Protein AF-V6L4X1-F1 (afdb_monomer_lite)

Foldseek 3Di:
DDDDDQDDLVQLVVLLVQLVVLCVVLVVVLVCLVVCVVVQQDDPNHGDPVVVVSNVVSVVSNVVSNVSSVSSVVSVVVPD

Sequence (80 aa):
MFRPRPLTRRVSWFLIAFGVWSWFIWITFVRNLVRDASGLAFEDGEPTAYFWVHLVLAVVSFVLGTAIGVVGLRGLRGRD

Structure (mmCIF, N/CA/C/O backbone):
data_AF-V6L4X1-F1
#
_entry.id   AF-V6L4X1-F1
#
loop_
_atom_site.group_PDB
_atom_site.id
_atom_site.type_symbol
_atom_site.label_atom_id
_atom_site.label_alt_id
_atom_site.label_comp_id
_atom_site.label_asym_id
_atom_site.label_entity_id
_atom_site.label_seq_id
_atom_site.pdbx_PDB_ins_code
_atom_site.Cartn_x
_atom_site.Cartn_y
_atom_site.Cartn_z
_atom_site.occupancy
_atom_site.B_iso_or_equiv
_atom_site.auth_seq_id
_atom_site.auth_comp_id
_atom_site.auth_asym_id
_atom_site.auth_atom_id
_atom_site.pdbx_PDB_model_num
ATOM 1 N N . MET A 1 1 ? -10.408 -20.880 29.066 1.00 71.44 1 MET A N 1
ATOM 2 C CA . MET A 1 1 ? -11.155 -20.121 28.038 1.00 71.44 1 MET A CA 1
ATOM 3 C C . MET A 1 1 ? -10.646 -18.679 28.030 1.00 71.44 1 MET A C 1
ATOM 5 O O . MET A 1 1 ? -11.021 -17.912 28.904 1.00 71.44 1 MET A O 1
ATOM 9 N N . PHE A 1 2 ? -9.730 -18.317 27.125 1.00 65.31 2 PHE A N 1
ATOM 10 C CA . PHE A 1 2 ? -9.249 -16.933 26.990 1.00 65.31 2 PHE A CA 1
ATOM 11 C C . PHE A 1 2 ? -10.197 -16.162 26.066 1.00 65.31 2 PHE A C 1
ATOM 13 O O . PHE A 1 2 ? -10.285 -16.472 24.881 1.00 65.31 2 PHE A O 1
ATOM 20 N N . ARG A 1 3 ? -10.915 -15.165 26.595 1.00 73.94 3 ARG A N 1
ATOM 21 C CA . ARG A 1 3 ? -11.679 -14.217 25.773 1.00 73.94 3 ARG A CA 1
ATOM 22 C C . ARG A 1 3 ? -10.727 -13.081 25.375 1.00 73.94 3 ARG A C 1
ATOM 24 O O . ARG A 1 3 ? -10.230 -12.397 26.273 1.00 73.94 3 ARG A O 1
ATOM 31 N N . PRO A 1 4 ? -10.415 -12.880 24.085 1.00 72.19 4 PRO A N 1
ATOM 32 C CA . PRO A 1 4 ? -9.538 -11.790 23.678 1.00 72.19 4 PRO A CA 1
ATOM 33 C C . PRO A 1 4 ? -10.161 -10.443 24.058 1.00 72.19 4 PRO A C 1
ATOM 35 O O . PRO A 1 4 ? -11.373 -10.248 23.938 1.00 72.19 4 PRO A O 1
ATO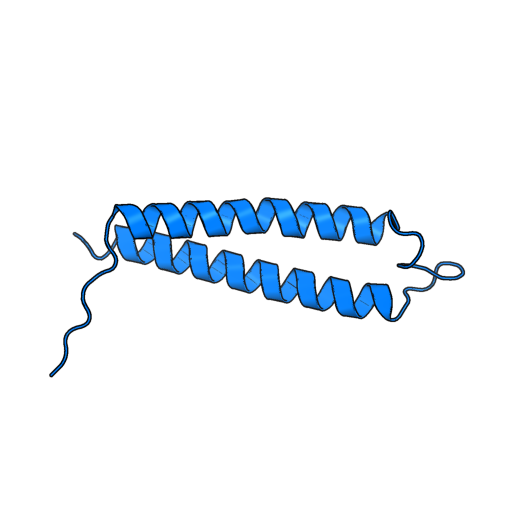M 38 N N . ARG A 1 5 ? -9.332 -9.509 24.537 1.00 79.56 5 ARG A N 1
ATOM 39 C CA . ARG A 1 5 ? -9.791 -8.147 24.826 1.00 79.56 5 ARG A CA 1
ATOM 40 C C . ARG A 1 5 ? -10.143 -7.448 23.506 1.00 79.56 5 ARG A C 1
ATOM 42 O O . ARG A 1 5 ? -9.317 -7.472 22.593 1.00 79.56 5 ARG A O 1
ATOM 49 N N . PRO A 1 6 ? -11.314 -6.803 23.390 1.00 82.62 6 PRO A N 1
ATOM 50 C CA . PRO A 1 6 ? -11.658 -6.052 22.188 1.00 82.62 6 PRO A CA 1
ATOM 51 C C . PRO A 1 6 ? -10.685 -4.874 21.994 1.00 82.62 6 PRO A C 1
ATOM 53 O O . PRO A 1 6 ? -10.339 -4.184 22.956 1.00 82.62 6 PRO A O 1
ATOM 56 N N . LEU A 1 7 ? -10.257 -4.623 20.749 1.00 88.81 7 LEU A N 1
ATOM 57 C CA . LEU A 1 7 ? -9.375 -3.500 20.366 1.00 88.81 7 LEU A CA 1
ATOM 58 C C . LEU A 1 7 ? -9.899 -2.195 20.935 1.00 88.81 7 LEU A C 1
ATOM 60 O O . LEU A 1 7 ? -11.079 -1.986 20.768 1.00 88.81 7 LEU A O 1
ATOM 64 N N . THR A 1 8 ? -9.120 -1.294 21.540 1.00 93.94 8 THR A N 1
ATOM 65 C CA . THR A 1 8 ? -9.662 -0.018 22.074 1.00 93.94 8 THR A CA 1
ATOM 66 C C . THR A 1 8 ? -10.195 0.912 20.969 1.00 93.94 8 THR A C 1
ATOM 68 O O . THR A 1 8 ? -9.823 0.780 19.801 1.00 93.94 8 THR A O 1
ATOM 71 N N . ARG A 1 9 ? -11.043 1.898 21.316 1.00 93.81 9 ARG A N 1
ATOM 72 C CA . ARG A 1 9 ? -11.558 2.893 20.346 1.00 93.81 9 ARG A CA 1
ATOM 73 C C . ARG A 1 9 ? -10.428 3.685 19.679 1.00 93.81 9 ARG A C 1
ATOM 75 O O . ARG A 1 9 ? -10.476 3.919 18.478 1.00 93.81 9 ARG A O 1
ATOM 82 N N . ARG A 1 10 ? -9.397 4.056 20.449 1.00 96.31 10 ARG A N 1
ATOM 83 C CA . ARG A 1 10 ? -8.212 4.771 19.941 1.00 96.31 10 ARG A CA 1
ATOM 84 C C . ARG A 1 10 ? -7.433 3.918 18.938 1.00 96.31 10 ARG A C 1
ATOM 86 O O . ARG A 1 10 ? -7.123 4.397 17.856 1.00 96.31 10 ARG A O 1
ATOM 93 N N . VAL A 1 11 ? -7.190 2.647 19.268 1.00 96.81 11 VAL A N 1
ATOM 94 C CA . VAL A 1 11 ? -6.507 1.707 18.363 1.00 96.81 11 VAL A CA 1
ATOM 95 C C . VAL A 1 11 ? -7.328 1.471 17.097 1.00 96.81 11 VAL A C 1
ATOM 97 O O . VAL A 1 11 ? -6.779 1.487 16.007 1.00 96.81 11 VAL A O 1
ATOM 100 N N . SER A 1 12 ? -8.647 1.322 17.213 1.00 96.88 12 SER A N 1
ATOM 101 C CA . SER A 1 12 ? -9.520 1.101 16.052 1.00 96.88 12 SER A CA 1
ATOM 102 C C . SER A 1 12 ? -9.442 2.259 15.048 1.00 96.88 12 SER A C 1
ATOM 104 O O . SER A 1 12 ? -9.265 2.024 13.855 1.00 96.88 12 SER A O 1
ATOM 106 N N . TRP A 1 13 ? -9.482 3.507 15.530 1.00 98.06 13 TRP A N 1
ATOM 107 C CA . TRP A 1 13 ? -9.283 4.690 14.686 1.00 98.06 13 TRP A CA 1
ATOM 108 C C . TRP A 1 13 ? -7.885 4.768 14.082 1.00 98.06 13 TRP A C 1
ATOM 110 O O . TRP A 1 13 ? -7.758 5.110 12.910 1.00 98.06 13 TRP A O 1
ATOM 120 N N . PHE A 1 14 ? -6.852 4.414 14.850 1.00 98.12 14 PHE A N 1
ATOM 121 C CA . PHE A 1 14 ? -5.490 4.336 14.329 1.00 98.12 14 PHE A CA 1
ATOM 122 C C . PHE A 1 14 ? -5.392 3.347 13.159 1.00 98.12 14 PHE A C 1
ATOM 124 O O . PHE A 1 14 ? -4.835 3.694 12.125 1.00 98.12 14 PHE A O 1
ATOM 131 N N . LEU A 1 15 ? -5.985 2.153 13.271 1.00 98.38 15 LEU A N 1
ATOM 132 C CA . LEU A 1 15 ? -5.965 1.150 12.199 1.00 98.38 15 LEU A CA 1
ATOM 133 C C . LEU A 1 15 ? -6.727 1.615 10.948 1.00 98.38 15 LEU A C 1
ATOM 135 O O . LEU A 1 15 ? -6.269 1.380 9.832 1.00 98.38 15 LEU A O 1
ATOM 139 N N . ILE A 1 16 ? -7.855 2.312 11.117 1.00 98.50 16 ILE A N 1
ATOM 140 C CA . ILE A 1 16 ? -8.590 2.915 9.993 1.00 98.50 16 ILE A CA 1
ATOM 141 C C . ILE A 1 16 ? -7.726 3.973 9.303 1.00 98.50 16 ILE A C 1
ATOM 143 O O . ILE A 1 16 ? -7.546 3.917 8.087 1.00 98.50 16 ILE A O 1
ATOM 147 N N . ALA A 1 17 ? -7.159 4.906 10.074 1.00 98.50 17 ALA A N 1
ATOM 148 C CA . ALA A 1 17 ? -6.295 5.955 9.545 1.00 98.50 17 ALA A CA 1
ATOM 149 C C . ALA A 1 17 ? -5.068 5.366 8.836 1.00 98.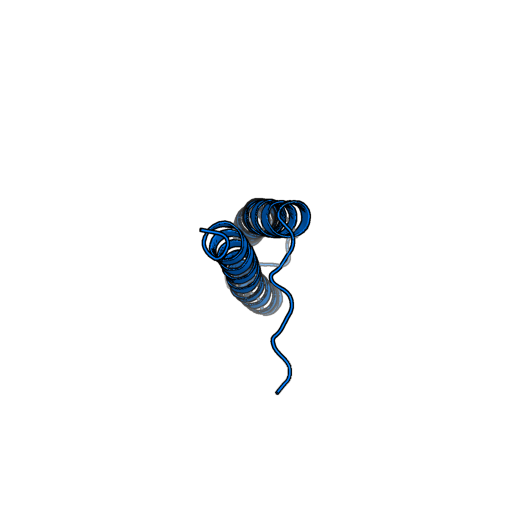50 17 ALA A C 1
ATOM 151 O O . ALA A 1 17 ? -4.714 5.814 7.750 1.00 98.50 17 ALA A O 1
ATOM 152 N N . PHE A 1 18 ? -4.465 4.317 9.399 1.00 98.62 18 PHE A N 1
ATOM 153 C CA . PHE A 1 18 ? -3.340 3.611 8.795 1.00 98.62 18 PHE A CA 1
ATOM 154 C C . PHE A 1 18 ? -3.717 2.929 7.472 1.00 98.62 18 PHE A C 1
ATOM 156 O O . PHE A 1 18 ? -2.954 2.996 6.508 1.00 98.62 18 PHE A O 1
ATOM 163 N N . GLY A 1 19 ? -4.893 2.298 7.398 1.00 98.62 19 GLY A N 1
ATOM 164 C CA . GLY A 1 19 ? -5.391 1.698 6.158 1.00 98.62 19 GLY A CA 1
ATOM 165 C C . GLY A 1 19 ? -5.596 2.739 5.056 1.00 98.62 19 GLY A C 1
ATOM 166 O O . GLY A 1 19 ? -5.113 2.562 3.940 1.00 98.62 19 GLY A O 1
ATOM 167 N N . VAL A 1 20 ? -6.222 3.870 5.395 1.00 98.69 20 VAL A N 1
ATOM 168 C CA . VAL A 1 20 ? -6.413 5.002 4.473 1.00 98.69 20 VAL A CA 1
ATOM 169 C C . VAL A 1 20 ? -5.073 5.605 4.043 1.00 98.69 20 VAL A C 1
ATOM 171 O O . VAL A 1 20 ? -4.850 5.835 2.858 1.00 98.69 20 VAL A O 1
ATOM 174 N N . TRP A 1 21 ? -4.144 5.814 4.976 1.00 98.75 21 TRP A N 1
ATOM 175 C CA . TRP A 1 21 ? -2.793 6.286 4.665 1.00 98.75 21 TRP A CA 1
ATOM 176 C C . TRP A 1 21 ? -2.051 5.332 3.721 1.00 98.75 21 TRP A C 1
ATOM 178 O O . TRP A 1 21 ? -1.430 5.769 2.752 1.00 98.75 21 TRP A O 1
ATOM 188 N N . SER A 1 22 ? -2.177 4.023 3.950 1.00 98.50 22 SER A N 1
ATOM 189 C CA . SER A 1 22 ? -1.589 3.004 3.077 1.00 98.50 22 SER A CA 1
ATOM 190 C C . SER A 1 22 ? -2.113 3.119 1.645 1.00 98.50 22 SER A C 1
ATOM 192 O O . SER A 1 22 ? -1.333 2.989 0.706 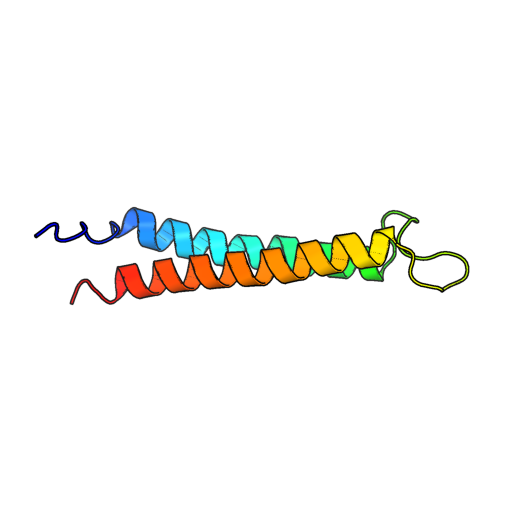1.00 98.50 22 SER A O 1
ATOM 194 N N . TRP A 1 23 ? -3.402 3.420 1.449 1.00 98.69 23 TRP A N 1
ATOM 195 C CA . TRP A 1 23 ? -3.945 3.656 0.107 1.00 98.69 23 TRP A CA 1
ATOM 196 C C . TRP A 1 23 ? -3.244 4.817 -0.594 1.00 98.69 23 TRP A C 1
ATOM 198 O O . TRP A 1 23 ? -2.817 4.661 -1.736 1.00 98.69 23 TRP A O 1
ATOM 208 N N . PHE A 1 24 ? -3.068 5.950 0.090 1.00 98.75 24 PHE A N 1
ATOM 209 C CA . PHE A 1 24 ? -2.375 7.104 -0.485 1.00 98.75 24 PHE A CA 1
ATOM 210 C C . PHE A 1 24 ? -0.953 6.760 -0.938 1.00 98.75 24 PHE A C 1
ATOM 212 O O . PHE A 1 24 ? -0.565 7.132 -2.047 1.00 98.75 24 PHE A O 1
ATOM 219 N N . ILE A 1 25 ? -0.201 6.017 -0.121 1.00 98.62 25 ILE A N 1
ATOM 220 C CA . ILE A 1 25 ? 1.170 5.604 -0.443 1.00 98.62 25 ILE A CA 1
ATOM 221 C C . ILE A 1 25 ? 1.187 4.691 -1.666 1.00 98.62 25 ILE A C 1
ATOM 223 O O . ILE A 1 25 ? 1.861 4.999 -2.648 1.00 98.62 25 ILE A O 1
ATOM 227 N N . TRP A 1 26 ? 0.423 3.598 -1.644 1.00 98.75 26 TRP A N 1
ATOM 228 C CA . TRP A 1 26 ? 0.521 2.577 -2.688 1.00 98.75 26 TRP A CA 1
ATOM 229 C C . TRP A 1 26 ? -0.082 3.026 -4.019 1.00 98.75 26 TRP A C 1
ATOM 231 O O . TRP A 1 26 ? 0.494 2.737 -5.064 1.00 98.75 26 TRP A O 1
ATOM 241 N N . ILE A 1 27 ? -1.165 3.811 -4.010 1.00 98.56 27 ILE A N 1
ATOM 242 C CA . ILE A 1 27 ? -1.722 4.400 -5.240 1.00 98.56 27 ILE A CA 1
ATOM 243 C C . ILE A 1 27 ? -0.720 5.380 -5.859 1.00 98.56 27 ILE A C 1
ATOM 245 O O . ILE A 1 27 ? -0.473 5.343 -7.066 1.00 98.56 27 ILE A O 1
ATOM 249 N N . THR A 1 28 ? -0.112 6.244 -5.041 1.00 98.69 28 THR A N 1
ATOM 250 C CA . THR A 1 28 ? 0.882 7.209 -5.531 1.00 98.69 28 THR A CA 1
ATOM 251 C C . THR A 1 28 ? 2.126 6.502 -6.057 1.00 98.69 28 THR A C 1
ATOM 253 O O . THR A 1 28 ? 2.633 6.869 -7.116 1.00 98.69 28 THR A O 1
ATOM 256 N N . PHE A 1 29 ? 2.582 5.459 -5.363 1.00 98.62 29 PHE A N 1
ATOM 257 C CA . PHE A 1 29 ? 3.715 4.645 -5.781 1.00 98.62 29 PHE A CA 1
ATOM 258 C C . PHE A 1 29 ? 3.455 3.956 -7.124 1.00 98.62 29 PHE A C 1
ATOM 260 O O . PHE A 1 29 ? 4.254 4.122 -8.038 1.00 98.62 29 PHE A O 1
ATOM 267 N N . VAL A 1 30 ? 2.318 3.269 -7.296 1.00 98.69 30 VAL A N 1
ATOM 268 C CA . VAL A 1 30 ? 1.967 2.618 -8.574 1.00 98.69 30 VAL A CA 1
ATOM 269 C C . VAL A 1 30 ? 1.861 3.641 -9.704 1.00 98.69 30 VAL A C 1
ATOM 271 O O . VAL A 1 30 ? 2.364 3.401 -10.798 1.00 98.69 30 VAL A O 1
ATOM 274 N N . ARG A 1 31 ? 1.281 4.821 -9.448 1.00 98.69 31 ARG A N 1
ATOM 275 C CA . ARG A 1 31 ? 1.227 5.901 -10.445 1.00 98.69 31 ARG A CA 1
ATOM 276 C C . ARG A 1 31 ? 2.621 6.358 -10.877 1.00 98.69 31 ARG A C 1
ATOM 278 O O . ARG A 1 31 ? 2.820 6.653 -12.051 1.00 98.69 31 ARG A O 1
ATOM 285 N N . ASN A 1 32 ? 3.564 6.442 -9.944 1.00 98.62 32 ASN A N 1
ATOM 286 C CA . ASN A 1 32 ? 4.945 6.811 -10.244 1.00 98.62 32 ASN A CA 1
ATOM 287 C C . ASN A 1 32 ? 5.706 5.670 -10.932 1.00 98.62 32 ASN A C 1
ATOM 289 O O . ASN A 1 32 ? 6.502 5.943 -11.821 1.00 98.62 32 ASN A O 1
ATOM 293 N N . LEU A 1 33 ? 5.418 4.416 -10.576 1.00 98.50 33 LEU A N 1
ATOM 294 C CA . LEU A 1 33 ? 5.992 3.224 -11.197 1.00 98.50 33 LEU A CA 1
ATOM 295 C C . LEU A 1 33 ? 5.593 3.118 -12.675 1.00 98.50 33 LEU A C 1
ATOM 297 O O . LEU A 1 33 ? 6.448 2.950 -13.531 1.00 98.50 33 LEU A O 1
ATOM 301 N N . VAL A 1 34 ? 4.304 3.290 -12.985 1.00 98.06 34 VAL A N 1
ATOM 302 C CA . VAL A 1 34 ? 3.791 3.267 -14.369 1.00 98.06 34 VAL A CA 1
ATOM 303 C C . VAL A 1 34 ? 4.298 4.458 -15.190 1.00 98.06 34 VAL A C 1
ATOM 305 O O . VAL A 1 34 ? 4.455 4.347 -16.398 1.00 98.06 34 VAL A O 1
ATOM 308 N N . ARG A 1 35 ? 4.576 5.598 -14.546 1.00 98.19 35 ARG A N 1
ATOM 309 C CA . ARG A 1 35 ? 5.208 6.768 -15.185 1.00 98.19 35 ARG A CA 1
ATOM 310 C C . ARG A 1 35 ? 6.727 6.666 -15.289 1.00 98.19 35 ARG A C 1
ATOM 312 O O . ARG A 1 35 ? 7.348 7.642 -15.692 1.00 98.19 35 ARG A O 1
ATOM 319 N N . ASP A 1 36 ? 7.295 5.541 -14.870 1.00 97.75 36 ASP A N 1
ATOM 320 C CA . ASP A 1 36 ? 8.732 5.305 -14.830 1.00 97.75 36 ASP A CA 1
ATOM 321 C C . ASP A 1 36 ? 9.528 6.411 -14.124 1.00 97.75 36 ASP A C 1
ATOM 323 O O . ASP A 1 36 ? 10.586 6.846 -14.568 1.00 97.75 36 ASP A O 1
ATOM 327 N N . ALA A 1 37 ? 9.020 6.904 -12.993 1.00 97.81 37 ALA A N 1
ATOM 328 C CA . ALA A 1 37 ? 9.662 8.004 -12.273 1.00 97.81 37 ALA A CA 1
ATOM 329 C C . ALA A 1 37 ? 11.086 7.666 -11.780 1.00 97.81 37 ALA A C 1
ATOM 331 O O . ALA A 1 37 ? 11.847 8.577 -11.458 1.00 97.81 37 ALA A O 1
ATOM 332 N N . SER A 1 38 ? 11.435 6.379 -11.681 1.00 96.31 38 SER A N 1
ATOM 333 C CA . SER A 1 38 ? 12.777 5.905 -11.332 1.00 96.31 38 SER A CA 1
ATOM 334 C C . SER A 1 38 ? 13.693 5.678 -12.539 1.00 96.31 38 SER A C 1
ATOM 336 O O . SER A 1 38 ? 14.899 5.571 -12.331 1.00 96.31 38 SER A O 1
ATOM 338 N N . GLY A 1 39 ? 13.154 5.574 -13.762 1.00 97.81 39 GLY A N 1
ATOM 339 C CA . GLY A 1 39 ? 13.896 5.155 -14.958 1.00 97.81 39 GLY A CA 1
ATOM 340 C C . GLY A 1 39 ? 14.306 3.676 -14.956 1.00 97.81 39 GLY A C 1
ATOM 341 O O . GLY A 1 39 ? 15.265 3.308 -15.625 1.00 97.81 39 GLY A O 1
ATOM 342 N N . LEU A 1 40 ? 13.654 2.845 -14.136 1.00 98.00 40 LEU A N 1
ATOM 343 C CA . LEU A 1 40 ? 13.965 1.416 -13.966 1.00 98.00 40 LEU A CA 1
ATOM 344 C C . LEU A 1 40 ? 12.782 0.509 -14.315 1.00 98.00 40 LEU A C 1
ATOM 346 O O . LEU A 1 40 ? 12.934 -0.712 -14.359 1.00 98.00 40 LEU A O 1
ATOM 350 N N . ALA A 1 41 ? 11.581 1.06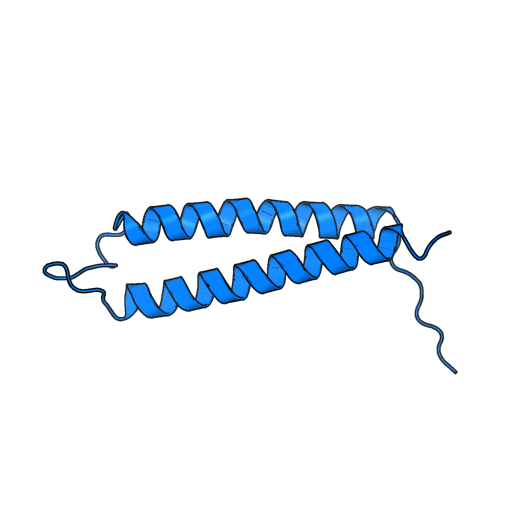9 -14.459 1.00 98.00 41 ALA A N 1
ATOM 351 C CA . ALA A 1 41 ? 10.364 0.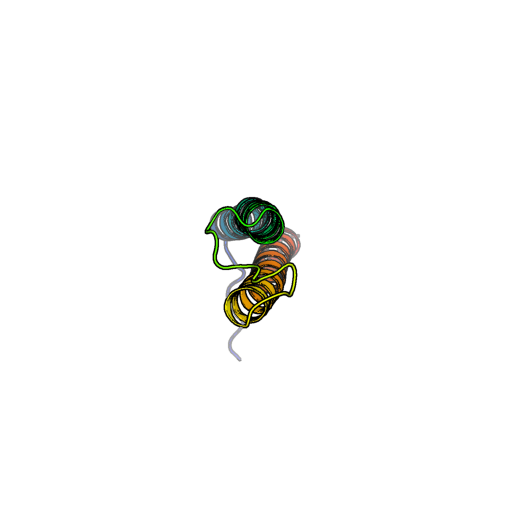295 -14.645 1.00 98.00 41 ALA A CA 1
ATOM 352 C C . ALA A 1 41 ? 10.266 -0.287 -16.059 1.00 98.00 41 ALA A C 1
ATOM 354 O O . ALA A 1 41 ? 9.722 -1.380 -16.221 1.00 98.00 41 ALA A O 1
ATOM 355 N N . PHE A 1 42 ? 10.821 0.405 -17.054 1.00 98.50 42 PHE A N 1
ATOM 356 C CA . PHE A 1 42 ? 10.775 -0.023 -18.445 1.00 98.50 42 PHE A CA 1
ATOM 357 C C . PHE A 1 42 ? 12.154 0.039 -19.096 1.00 98.50 42 PHE A C 1
ATOM 359 O O . PHE A 1 42 ? 12.949 0.931 -18.815 1.00 98.50 42 PHE A O 1
ATOM 366 N N . GLU A 1 43 ? 12.408 -0.906 -19.993 1.00 97.75 43 GLU A N 1
ATOM 367 C CA . GLU A 1 43 ? 13.575 -0.941 -20.874 1.00 97.75 43 GLU A CA 1
ATOM 368 C C . GLU A 1 43 ? 13.055 -1.177 -22.292 1.00 97.75 43 GLU A C 1
ATOM 370 O O . GLU A 1 43 ? 12.292 -2.113 -22.520 1.00 97.75 43 GLU A O 1
ATOM 375 N N . ASP A 1 44 ? 13.350 -0.259 -23.216 1.00 96.06 44 ASP A N 1
ATOM 376 C CA . ASP A 1 44 ? 12.800 -0.254 -24.583 1.00 96.06 44 ASP A CA 1
ATOM 377 C C . ASP A 1 44 ? 11.260 -0.382 -24.660 1.00 96.06 44 ASP A C 1
ATOM 379 O O . ASP A 1 44 ? 10.695 -0.884 -25.628 1.00 96.06 44 ASP A O 1
ATOM 383 N N . GLY A 1 45 ? 10.561 0.114 -23.632 1.00 93.88 45 GLY A N 1
ATOM 384 C CA . GLY A 1 45 ? 9.100 0.056 -23.516 1.00 93.88 45 GLY A CA 1
ATOM 385 C C . GLY A 1 45 ? 8.553 -1.237 -22.901 1.00 93.88 45 GLY A C 1
ATOM 386 O O . GLY A 1 45 ? 7.361 -1.297 -22.600 1.00 93.88 45 GLY A O 1
ATOM 387 N N . GLU A 1 46 ? 9.402 -2.231 -22.642 1.00 97.75 46 GLU A N 1
ATOM 388 C CA . GLU A 1 46 ? 9.023 -3.490 -22.002 1.00 97.75 46 GLU A CA 1
ATOM 389 C C . GLU A 1 46 ? 9.171 -3.407 -20.472 1.00 97.75 46 GLU A C 1
ATOM 391 O O . GLU A 1 46 ? 10.146 -2.837 -19.970 1.00 97.75 46 GLU A O 1
ATOM 396 N N . PRO A 1 47 ? 8.224 -3.956 -19.687 1.00 98.38 47 PRO A N 1
ATOM 397 C CA . PRO A 1 47 ? 8.293 -3.919 -18.232 1.00 98.38 47 PRO A CA 1
ATOM 398 C C . PRO A 1 47 ? 9.421 -4.810 -17.704 1.00 98.38 47 PRO A C 1
ATOM 400 O O . PRO A 1 47 ? 9.483 -6.011 -17.978 1.00 98.38 47 PRO A O 1
ATOM 403 N N . THR A 1 48 ? 10.277 -4.237 -16.864 1.00 98.69 48 THR A N 1
ATOM 404 C CA . THR A 1 48 ? 11.427 -4.940 -16.287 1.00 98.69 48 THR A CA 1
ATOM 405 C C . THR A 1 48 ? 11.034 -5.820 -15.092 1.00 98.69 48 THR A C 1
ATOM 407 O O . THR A 1 48 ? 9.933 -5.740 -14.535 1.00 98.69 48 THR A O 1
ATOM 410 N N . ALA A 1 49 ? 11.977 -6.631 -14.600 1.00 98.44 49 ALA A N 1
ATOM 411 C CA . ALA A 1 49 ? 11.808 -7.332 -13.324 1.00 98.44 49 ALA A CA 1
ATOM 412 C C . ALA A 1 49 ? 11.573 -6.360 -12.149 1.00 98.44 49 ALA A C 1
ATOM 414 O O . ALA A 1 49 ? 10.798 -6.667 -11.240 1.00 98.44 49 ALA A O 1
ATOM 415 N N . TYR A 1 50 ? 12.197 -5.174 -12.179 1.00 98.38 50 TYR A N 1
ATOM 416 C CA . TYR A 1 50 ? 11.979 -4.130 -11.178 1.00 98.38 50 TYR A CA 1
ATOM 417 C C . TYR A 1 50 ? 10.507 -3.712 -11.140 1.00 98.38 50 TYR A C 1
ATOM 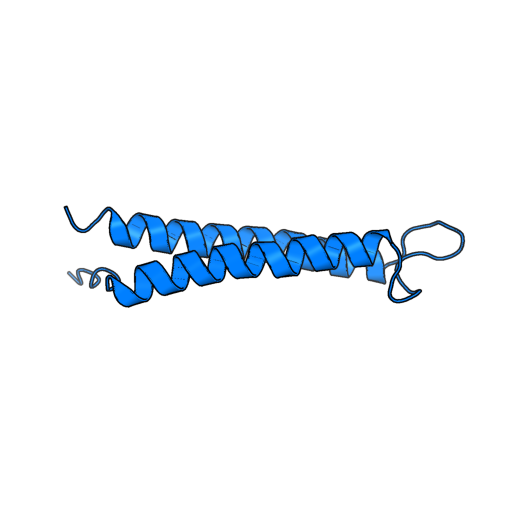419 O O . TYR A 1 50 ? 9.931 -3.653 -10.050 1.00 98.38 50 TYR A O 1
ATOM 427 N N . PHE A 1 51 ? 9.882 -3.496 -12.302 1.00 98.69 51 PHE A N 1
ATOM 428 C CA . PHE A 1 51 ? 8.458 -3.176 -12.388 1.00 98.69 51 PHE A CA 1
ATOM 429 C C . PHE A 1 51 ? 7.593 -4.260 -11.749 1.00 98.69 51 PHE A C 1
ATOM 431 O O . PHE A 1 51 ? 6.795 -3.961 -10.860 1.00 98.69 51 PHE A O 1
ATOM 438 N N . TRP A 1 52 ? 7.782 -5.522 -12.143 1.00 98.69 52 TRP A N 1
ATOM 439 C CA . TRP A 1 52 ? 6.936 -6.615 -11.664 1.00 98.69 52 TRP A CA 1
ATOM 440 C C . TRP A 1 52 ? 7.063 -6.855 -10.162 1.00 98.69 52 TRP A C 1
ATOM 442 O O . TRP A 1 52 ? 6.046 -6.981 -9.478 1.00 98.69 52 TRP A O 1
ATOM 452 N N . VAL A 1 53 ? 8.287 -6.854 -9.625 1.00 98.69 53 VAL A N 1
ATOM 453 C CA . VAL A 1 53 ? 8.515 -7.020 -8.182 1.00 98.69 53 VAL A CA 1
ATOM 454 C C . VAL A 1 53 ? 7.819 -5.907 -7.401 1.00 98.69 53 VAL A C 1
ATOM 456 O O . VAL A 1 53 ? 7.075 -6.179 -6.458 1.00 98.69 53 VAL A O 1
ATOM 459 N N . HIS A 1 54 ? 8.003 -4.654 -7.809 1.00 98.62 54 HIS A N 1
ATOM 460 C CA . HIS A 1 54 ? 7.437 -3.520 -7.087 1.00 98.62 54 HIS A CA 1
ATOM 461 C C . HIS A 1 54 ? 5.922 -3.410 -7.249 1.00 98.62 54 HIS A C 1
ATOM 463 O O . HIS A 1 54 ? 5.241 -3.047 -6.290 1.00 98.62 54 HIS A O 1
ATOM 469 N N . LEU A 1 55 ? 5.373 -3.765 -8.413 1.00 98.75 55 LEU A N 1
ATOM 470 C CA . LEU A 1 55 ? 3.930 -3.810 -8.615 1.00 98.75 55 LEU A CA 1
ATOM 471 C C . LEU A 1 55 ? 3.285 -4.867 -7.711 1.00 98.75 55 LEU A C 1
ATOM 473 O O . LEU A 1 55 ? 2.311 -4.563 -7.023 1.00 98.75 55 LEU A O 1
ATOM 477 N N . VAL A 1 56 ? 3.846 -6.081 -7.653 1.00 98.81 56 VAL A N 1
ATOM 478 C CA . VAL A 1 56 ? 3.353 -7.150 -6.768 1.00 98.81 56 VAL A CA 1
ATOM 479 C C . VAL A 1 56 ? 3.431 -6.717 -5.305 1.00 98.81 56 VAL A C 1
ATOM 481 O O . VAL A 1 56 ? 2.439 -6.831 -4.582 1.00 98.81 56 VAL A O 1
ATOM 484 N N . LEU A 1 57 ? 4.567 -6.161 -4.871 1.00 98.81 57 LEU A N 1
ATOM 485 C CA . LEU A 1 57 ? 4.730 -5.645 -3.510 1.00 98.81 57 LEU A CA 1
ATOM 486 C C . LEU A 1 57 ? 3.706 -4.553 -3.185 1.00 98.81 57 LEU A C 1
ATOM 488 O O . LEU A 1 57 ? 3.110 -4.583 -2.106 1.00 98.81 57 LEU A O 1
ATOM 492 N N . ALA A 1 58 ? 3.457 -3.623 -4.109 1.00 98.69 58 ALA A N 1
ATOM 493 C CA . ALA A 1 58 ? 2.480 -2.558 -3.922 1.00 98.69 58 ALA A CA 1
ATOM 494 C C . ALA A 1 58 ? 1.048 -3.103 -3.819 1.00 98.69 58 ALA A C 1
ATOM 496 O O . ALA A 1 58 ? 0.308 -2.697 -2.924 1.00 98.69 58 ALA A O 1
ATOM 497 N N . VAL A 1 59 ? 0.663 -4.054 -4.678 1.00 98.75 59 VAL A N 1
ATOM 498 C CA . VAL A 1 59 ? -0.673 -4.674 -4.657 1.00 98.75 59 VAL A CA 1
ATOM 499 C C . VAL A 1 59 ? -0.897 -5.445 -3.358 1.00 98.75 59 VAL A C 1
ATOM 501 O O . VAL A 1 59 ? -1.905 -5.231 -2.682 1.00 98.75 59 VAL A O 1
ATOM 504 N N . VAL A 1 60 ? 0.051 -6.300 -2.962 1.00 98.81 60 VAL A N 1
ATOM 505 C CA . VAL A 1 60 ? -0.037 -7.055 -1.701 1.00 98.81 60 VAL A CA 1
ATOM 506 C C . VAL A 1 60 ? -0.133 -6.098 -0.515 1.00 98.81 60 VAL A C 1
ATOM 508 O O . VAL A 1 60 ? -1.009 -6.246 0.337 1.00 98.81 60 VAL A O 1
ATOM 511 N N . SER A 1 61 ? 0.712 -5.070 -0.480 1.00 98.56 61 SER A N 1
ATOM 512 C CA . SER A 1 61 ? 0.722 -4.102 0.618 1.00 98.56 61 SER A CA 1
ATOM 513 C C . SER A 1 61 ? -0.553 -3.257 0.671 1.00 98.56 61 SER A C 1
ATOM 515 O O . SER A 1 61 ? -1.052 -2.967 1.759 1.00 98.56 61 SER A O 1
ATOM 517 N N . PHE A 1 62 ? -1.137 -2.912 -0.479 1.00 98.69 62 PHE A N 1
ATOM 518 C CA . PHE A 1 62 ? -2.434 -2.241 -0.556 1.00 98.69 62 PHE A CA 1
ATOM 519 C C . PHE A 1 62 ? -3.560 -3.110 0.020 1.00 98.69 62 PHE A C 1
ATOM 521 O O . PHE A 1 62 ? -4.381 -2.631 0.810 1.00 98.69 62 PHE A O 1
ATOM 528 N N . VAL A 1 63 ? -3.582 -4.404 -0.316 1.00 98.81 63 VAL A N 1
ATOM 529 C CA . VAL A 1 63 ? -4.552 -5.367 0.229 1.00 98.81 63 VAL A CA 1
ATOM 530 C C . VAL A 1 63 ? -4.386 -5.508 1.742 1.00 98.81 63 VAL A C 1
ATOM 532 O O . VAL A 1 63 ? -5.375 -5.439 2.473 1.00 98.81 63 VAL A O 1
ATOM 535 N N . LEU A 1 64 ? -3.150 -5.629 2.235 1.00 98.75 64 LEU A N 1
ATOM 536 C CA . LEU A 1 64 ? -2.870 -5.698 3.672 1.00 98.75 64 LEU A CA 1
ATOM 537 C C . LEU A 1 64 ? -3.296 -4.415 4.403 1.00 98.75 64 LEU A C 1
ATOM 539 O O . LEU A 1 64 ? -3.959 -4.497 5.437 1.00 98.75 64 LEU A O 1
ATOM 543 N N . GLY A 1 65 ? -3.006 -3.234 3.848 1.00 98.62 65 GLY A N 1
ATOM 544 C CA . GLY A 1 65 ? -3.479 -1.953 4.384 1.00 98.62 65 GLY A CA 1
ATOM 545 C C . GLY A 1 65 ? -5.009 -1.871 4.442 1.00 98.62 65 GLY A C 1
ATOM 546 O O . GLY A 1 65 ? -5.580 -1.445 5.447 1.00 98.62 65 GLY A O 1
ATOM 547 N N . THR A 1 66 ? -5.687 -2.371 3.406 1.00 98.69 66 THR A N 1
ATOM 548 C CA . THR A 1 66 ? -7.154 -2.476 3.369 1.00 98.69 66 THR A CA 1
ATOM 549 C C . THR A 1 66 ? -7.677 -3.399 4.468 1.00 98.69 66 THR A C 1
ATOM 551 O O . THR A 1 66 ? -8.594 -3.032 5.205 1.00 98.69 66 THR A O 1
ATOM 554 N N . ALA A 1 67 ? -7.072 -4.579 4.629 1.00 98.62 67 ALA A N 1
ATOM 555 C CA . ALA A 1 67 ? -7.440 -5.531 5.671 1.00 98.62 67 ALA A CA 1
ATOM 556 C C . ALA A 1 67 ? -7.264 -4.934 7.078 1.00 98.62 67 ALA A C 1
ATOM 558 O O . ALA A 1 67 ? -8.150 -5.088 7.921 1.00 98.62 67 ALA A O 1
ATOM 559 N N . ILE A 1 68 ? -6.179 -4.189 7.316 1.00 98.50 68 ILE A N 1
ATOM 560 C CA . ILE A 1 68 ? -5.949 -3.452 8.568 1.00 98.50 68 ILE A CA 1
ATOM 561 C C . ILE A 1 68 ? -7.072 -2.436 8.820 1.00 98.50 68 ILE A C 1
ATOM 563 O O . ILE A 1 68 ? -7.642 -2.408 9.914 1.00 98.50 68 ILE A O 1
ATOM 567 N N . GLY A 1 69 ? -7.452 -1.656 7.804 1.00 98.12 69 GLY A N 1
ATOM 568 C CA . GLY A 1 69 ? -8.575 -0.721 7.901 1.00 98.12 69 GLY A CA 1
ATOM 569 C C . GLY A 1 69 ? -9.892 -1.419 8.262 1.00 98.12 69 GLY A C 1
ATOM 570 O O . GLY A 1 69 ? -10.614 -0.971 9.154 1.00 98.12 69 GLY A O 1
ATOM 571 N N . VAL A 1 70 ? -10.172 -2.573 7.645 1.00 98.06 70 VAL A N 1
ATOM 572 C CA . VAL A 1 70 ? -11.351 -3.404 7.951 1.00 98.06 70 VAL A CA 1
ATOM 573 C C . VAL A 1 70 ? -11.324 -3.929 9.390 1.00 98.06 70 VAL A C 1
ATOM 575 O O . VAL A 1 70 ? -12.362 -3.936 10.054 1.00 98.06 70 VAL A O 1
ATOM 578 N N . VAL A 1 71 ? -10.162 -4.342 9.907 1.00 96.94 71 VAL A N 1
ATOM 579 C CA . VAL A 1 71 ? -10.009 -4.734 11.320 1.00 96.94 71 VAL A CA 1
ATOM 580 C C . VAL A 1 71 ? -10.337 -3.559 12.245 1.00 96.94 71 VAL A C 1
ATOM 582 O O . VAL A 1 71 ? -11.079 -3.738 13.212 1.00 96.94 71 VAL A O 1
ATOM 585 N N . GLY A 1 72 ? -9.870 -2.351 11.918 1.00 96.62 72 GLY A N 1
ATOM 586 C CA . GLY A 1 72 ? -10.233 -1.132 12.641 1.00 96.62 72 GLY A CA 1
ATOM 587 C C . GLY A 1 72 ? -11.743 -0.865 12.639 1.00 96.62 72 GLY A C 1
ATOM 588 O O . GLY A 1 72 ? -12.329 -0.642 13.699 1.00 96.62 72 GLY A O 1
ATOM 589 N N . LEU A 1 73 ? -12.404 -0.982 11.480 1.00 96.62 73 LEU A N 1
ATOM 590 C CA . LEU A 1 73 ? -13.862 -0.829 11.358 1.00 96.62 73 LEU A CA 1
ATOM 591 C C . LEU A 1 73 ? -14.632 -1.859 12.197 1.00 96.62 73 LEU A C 1
ATOM 593 O O . LEU A 1 73 ? -15.587 -1.506 12.889 1.00 96.62 73 LEU A O 1
ATOM 597 N N . ARG A 1 74 ? -14.210 -3.129 12.182 1.00 94.50 74 ARG A N 1
ATOM 598 C CA . ARG A 1 74 ? -14.804 -4.185 13.024 1.00 94.50 74 ARG A CA 1
ATOM 599 C C . ARG A 1 74 ? -14.609 -3.902 14.517 1.00 94.50 74 ARG A C 1
ATOM 601 O O . ARG A 1 74 ? -15.523 -4.146 15.298 1.00 94.50 74 ARG A O 1
ATOM 608 N N . GLY A 1 75 ? -13.465 -3.334 14.903 1.00 92.44 75 GLY A N 1
ATOM 609 C CA . GLY A 1 75 ? -13.178 -2.914 16.279 1.00 92.44 75 GLY A CA 1
ATOM 610 C C . GLY A 1 75 ? -14.074 -1.779 16.793 1.00 92.44 75 GLY A C 1
ATOM 611 O O . GLY A 1 75 ? -14.306 -1.687 18.001 1.00 92.44 75 GLY A O 1
ATOM 612 N N . LEU A 1 76 ? -14.612 -0.942 15.898 1.00 92.06 76 LEU A N 1
ATOM 613 C CA . LEU A 1 76 ? -15.626 0.057 16.251 1.00 92.06 76 LEU A CA 1
ATOM 614 C C . LEU A 1 76 ? -17.025 -0.556 16.409 1.00 92.06 76 LEU A C 1
ATOM 616 O O . LEU A 1 76 ? -17.727 -0.155 17.326 1.00 92.06 76 LEU A O 1
ATOM 620 N N . ARG A 1 77 ? -17.399 -1.529 15.563 1.00 86.62 77 ARG A N 1
ATOM 621 C CA . ARG A 1 77 ? -18.738 -2.161 15.547 1.00 86.62 77 ARG A CA 1
ATOM 622 C C . ARG A 1 77 ? -18.970 -3.186 16.661 1.00 86.62 77 ARG A C 1
ATOM 624 O O . ARG A 1 77 ? -20.083 -3.333 17.129 1.00 86.62 77 ARG A O 1
ATOM 631 N N . GLY A 1 78 ? -17.940 -3.908 17.105 1.00 74.94 78 GLY A N 1
ATOM 632 C CA . GLY A 1 78 ? -18.067 -4.918 18.173 1.00 74.94 78 GLY A CA 1
ATOM 633 C C . GLY A 1 78 ? -18.189 -4.347 19.594 1.00 74.94 78 GLY A C 1
ATOM 634 O O . GLY A 1 78 ? -17.777 -5.012 20.544 1.00 74.94 78 GLY A O 1
ATOM 635 N N . ARG A 1 79 ? -18.623 -3.090 19.728 1.00 60.75 79 ARG A N 1
ATOM 636 C CA . ARG A 1 79 ? -18.773 -2.366 20.999 1.00 60.75 79 ARG A CA 1
ATOM 637 C C . ARG A 1 79 ? -20.218 -2.047 21.372 1.00 60.75 79 ARG A C 1
ATOM 639 O O . ARG A 1 79 ? -20.416 -1.575 22.491 1.00 60.75 79 ARG A O 1
ATOM 646 N N . ASP A 1 80 ? -21.143 -2.280 20.448 1.00 50.62 80 ASP A N 1
ATOM 647 C CA . ASP A 1 80 ? -22.589 -2.197 20.652 1.00 50.62 80 ASP A CA 1
ATOM 648 C C . ASP A 1 80 ? -23.092 -3.511 21.275 1.00 50.62 80 ASP A C 1
ATOM 650 O O . ASP A 1 80 ? -23.991 -3.447 22.141 1.00 50.62 80 ASP A O 1
#

Secondary structure (DSSP, 8-state):
--PPPPPPHHHHHHHHHHHHHHHHHHHHHHHHHHTTTTS-SEETTEEPHHHHHHHHHHHHHHHHHHHHHHHHHHHHHTT-

Radius of gyration: 17.57 Å; chains: 1; bounding box: 37×28×53 Å

pLDDT: mean 94.45, std 9.44, range [50.62, 98.81]